Protein AF-A0A368YKN2-F1 (afdb_monomer)

Mean predicted aligned error: 4.67 Å

Nearest PDB structures (foldseek):
  5j5k-assembly1_A  TM=6.207E-01  e=1.339E+00  Aspergillus fumigatus Af293

Structure (mmCIF, N/CA/C/O backbone):
data_AF-A0A368YKN2-F1
#
_entry.id   AF-A0A368YKN2-F1
#
loop_
_atom_site.group_PDB
_atom_site.id
_atom_site.type_symbol
_atom_site.label_atom_id
_atom_site.label_alt_id
_atom_site.label_comp_id
_atom_site.label_asym_id
_atom_site.label_entity_id
_atom_site.label_seq_id
_atom_site.pdbx_PDB_ins_code
_atom_site.Cartn_x
_atom_site.Cartn_y
_atom_site.Cartn_z
_atom_site.occupancy
_atom_site.B_iso_or_equiv
_atom_site.auth_seq_id
_atom_site.auth_comp_id
_atom_site.auth_asym_id
_atom_site.auth_atom_id
_atom_site.pdbx_PDB_model_num
ATOM 1 N N . MET A 1 1 ? -12.746 -4.105 35.819 1.00 46.31 1 MET A N 1
ATOM 2 C CA . MET A 1 1 ? -12.396 -3.133 34.759 1.00 46.31 1 MET A CA 1
ATOM 3 C C . MET A 1 1 ? -11.724 -3.880 33.619 1.00 46.31 1 MET A C 1
ATOM 5 O O . MET A 1 1 ? -10.849 -4.691 33.922 1.00 46.31 1 MET A O 1
ATOM 9 N N . PRO A 1 2 ? -12.106 -3.659 32.348 1.00 57.69 2 PR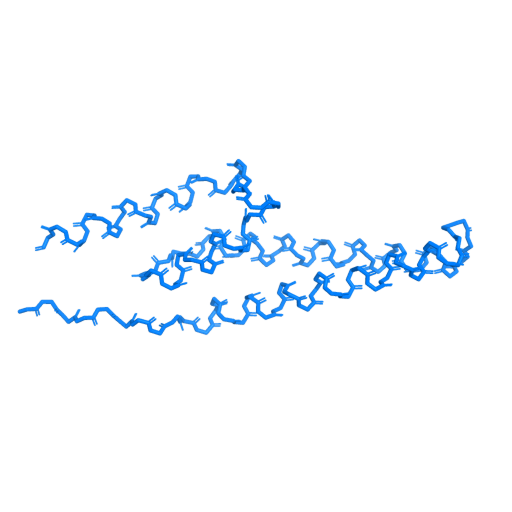O A N 1
ATOM 10 C CA . PRO A 1 2 ? -11.350 -4.212 31.235 1.00 57.69 2 PRO A CA 1
ATOM 11 C C . PRO A 1 2 ? -9.949 -3.594 31.248 1.00 57.69 2 PRO A C 1
ATOM 13 O O . PRO A 1 2 ? -9.789 -2.400 31.508 1.00 57.69 2 PRO A O 1
ATOM 16 N N . LYS A 1 3 ? -8.918 -4.410 31.008 1.00 54.25 3 LYS A N 1
ATOM 17 C CA . LYS A 1 3 ? -7.556 -3.897 30.824 1.00 54.25 3 LYS A CA 1
ATOM 18 C C . LYS A 1 3 ? -7.571 -2.890 29.664 1.00 54.25 3 LYS A C 1
ATOM 20 O O . LYS A 1 3 ? -8.134 -3.220 28.617 1.00 54.25 3 LYS A O 1
ATOM 25 N N . PRO A 1 4 ? -6.941 -1.708 29.802 1.00 60.09 4 PRO A N 1
ATOM 26 C CA . PRO A 1 4 ? -6.742 -0.815 28.671 1.00 60.09 4 PRO A CA 1
ATOM 27 C C . PRO A 1 4 ? -6.054 -1.599 27.560 1.00 60.09 4 PRO A C 1
ATOM 29 O O . PRO A 1 4 ? -5.019 -2.233 27.789 1.00 60.09 4 PRO A O 1
ATOM 32 N N . ARG A 1 5 ? -6.646 -1.599 26.365 1.00 64.88 5 ARG A N 1
ATOM 33 C CA . ARG A 1 5 ? -5.994 -2.213 25.212 1.00 64.88 5 ARG A CA 1
ATOM 34 C C . ARG A 1 5 ? -4.643 -1.532 24.990 1.00 64.88 5 ARG A C 1
ATOM 36 O O . ARG A 1 5 ? -4.577 -0.304 25.097 1.00 64.88 5 ARG A O 1
ATOM 43 N N . PRO A 1 6 ? -3.581 -2.295 24.677 1.00 65.50 6 PRO A N 1
ATOM 44 C CA . PRO A 1 6 ? -2.295 -1.712 24.330 1.00 65.50 6 PRO A CA 1
ATOM 45 C C . PRO A 1 6 ? -2.496 -0.663 23.236 1.00 65.50 6 PRO A C 1
ATOM 47 O O . PRO A 1 6 ? -3.061 -0.967 22.185 1.00 65.50 6 PRO A O 1
ATOM 50 N N . GLN A 1 7 ? -2.083 0.576 23.504 1.00 73.81 7 GLN A N 1
ATOM 51 C CA . GLN A 1 7 ? -2.153 1.661 22.521 1.00 73.81 7 GLN A CA 1
ATOM 52 C C . GLN A 1 7 ? -0.997 1.600 21.520 1.00 73.81 7 GLN A C 1
ATOM 54 O O . GLN A 1 7 ? -1.076 2.188 20.445 1.00 73.81 7 GLN A O 1
ATOM 59 N N . THR A 1 8 ? 0.062 0.862 21.852 1.00 86.56 8 THR A N 1
ATOM 60 C CA . THR A 1 8 ? 1.183 0.607 20.954 1.00 86.56 8 THR A CA 1
ATOM 61 C C . THR A 1 8 ? 0.730 -0.301 19.809 1.00 86.56 8 THR A C 1
ATOM 63 O O . THR A 1 8 ? 0.232 -1.400 20.074 1.00 86.56 8 THR A O 1
ATOM 66 N N . PRO A 1 9 ? 0.901 0.115 18.542 1.00 90.44 9 PRO A N 1
ATOM 67 C CA . PRO A 1 9 ? 0.630 -0.756 17.409 1.00 90.44 9 PRO A CA 1
ATOM 68 C C . PRO A 1 9 ? 1.515 -1.997 17.441 1.00 90.44 9 PRO A C 1
ATOM 70 O O . PRO A 1 9 ? 2.700 -1.927 17.785 1.00 90.44 9 PRO A O 1
ATOM 73 N N . ARG A 1 10 ? 0.969 -3.138 17.019 1.00 93.81 10 ARG A N 1
ATOM 74 C CA . ARG A 1 10 ? 1.787 -4.330 16.794 1.00 93.81 10 ARG A CA 1
ATOM 75 C C . A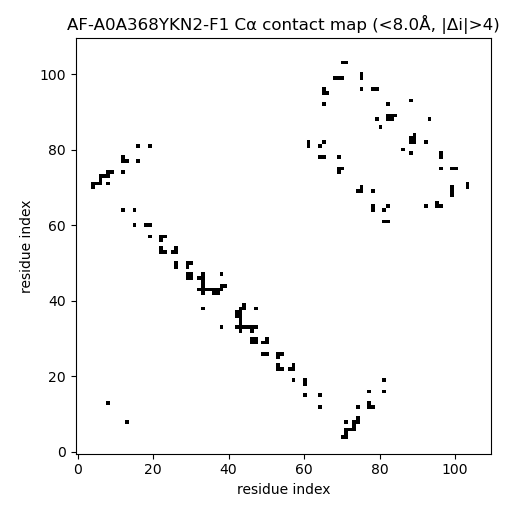RG A 1 10 ? 2.861 -4.064 15.744 1.00 93.81 10 ARG A C 1
ATOM 77 O O . ARG A 1 10 ? 2.656 -3.328 14.779 1.00 93.81 10 ARG A O 1
ATOM 84 N N . LYS A 1 11 ? 3.978 -4.783 15.889 1.00 95.00 11 LYS A N 1
ATOM 85 C CA . LYS A 1 11 ? 5.123 -4.732 14.970 1.00 95.00 11 LYS A CA 1
ATOM 86 C C . LYS A 1 11 ? 4.721 -4.923 13.504 1.00 95.00 11 LYS A C 1
ATOM 88 O O . LYS A 1 11 ? 5.292 -4.278 12.641 1.00 95.00 11 LYS A O 1
ATOM 93 N N . ILE A 1 12 ? 3.715 -5.753 13.220 1.00 95.38 12 ILE A N 1
ATOM 94 C CA . ILE A 1 12 ? 3.228 -5.962 11.850 1.00 95.38 12 ILE A CA 1
ATOM 95 C C . ILE A 1 12 ? 2.756 -4.658 11.185 1.00 95.38 12 ILE A C 1
ATOM 97 O O . ILE A 1 12 ? 3.124 -4.405 10.044 1.00 95.38 12 ILE A O 1
ATOM 101 N N . PHE A 1 13 ? 2.031 -3.798 11.908 1.00 96.69 13 PHE A N 1
ATOM 102 C CA . PHE A 1 13 ? 1.550 -2.518 11.385 1.00 96.69 13 PHE A CA 1
ATOM 103 C C . PHE A 1 13 ? 2.692 -1.522 11.193 1.00 96.69 13 PHE A C 1
ATOM 105 O O . PHE A 1 13 ? 2.778 -0.877 10.151 1.00 96.69 13 PHE A O 1
ATOM 112 N N . THR A 1 14 ? 3.598 -1.409 12.166 1.00 96.44 14 THR A N 1
ATOM 113 C CA . THR A 1 14 ? 4.720 -0.462 12.068 1.00 96.44 14 THR A CA 1
ATOM 114 C C . THR A 1 14 ? 5.731 -0.877 11.002 1.00 96.44 14 THR A C 1
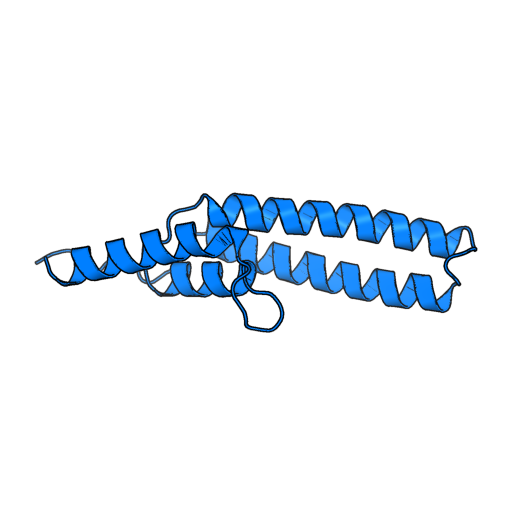ATOM 116 O O . THR A 1 14 ? 6.223 -0.027 10.262 1.00 96.44 14 THR A O 1
ATOM 119 N N . THR A 1 15 ? 6.012 -2.177 10.870 1.00 97.19 15 THR A N 1
ATOM 120 C CA . THR A 1 15 ? 6.857 -2.714 9.797 1.00 97.19 15 THR A CA 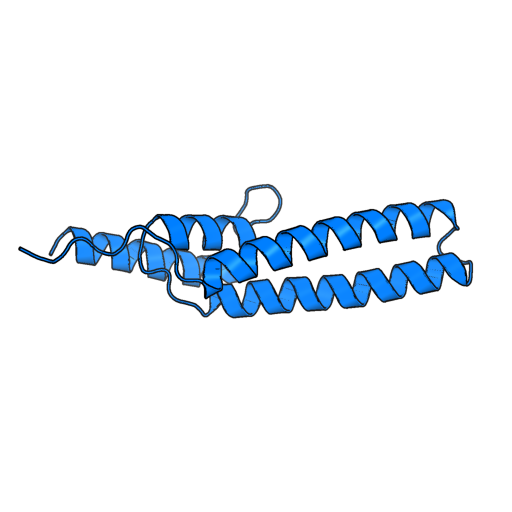1
ATOM 121 C C . 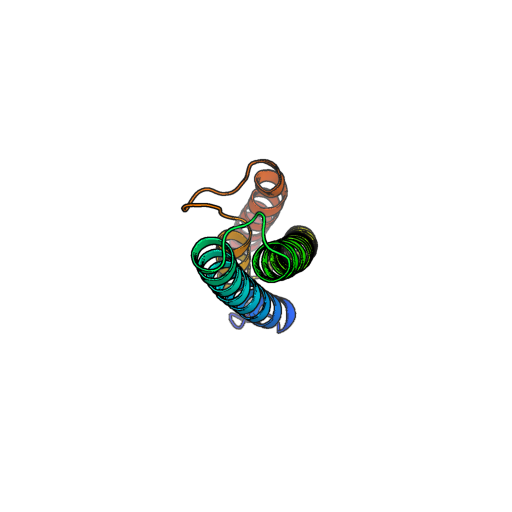THR A 1 15 ? 6.214 -2.500 8.433 1.00 97.19 15 THR A C 1
ATOM 123 O O . THR A 1 15 ? 6.891 -1.992 7.545 1.00 97.19 15 THR A O 1
ATOM 126 N N . ALA A 1 16 ? 4.920 -2.797 8.280 1.00 97.31 16 ALA A N 1
ATOM 127 C CA . ALA A 1 16 ? 4.217 -2.572 7.022 1.00 97.31 16 ALA A CA 1
ATOM 128 C C . ALA A 1 16 ? 4.220 -1.096 6.611 1.00 97.31 16 ALA A C 1
ATOM 130 O O . ALA A 1 16 ? 4.511 -0.799 5.459 1.00 97.31 16 ALA A O 1
ATOM 131 N N . LEU A 1 17 ? 3.982 -0.170 7.547 1.00 97.12 17 LEU A N 1
ATOM 132 C CA . LEU A 1 17 ? 4.060 1.266 7.268 1.00 97.12 17 LEU A CA 1
ATOM 133 C C . LEU A 1 17 ? 5.446 1.678 6.773 1.00 97.12 17 LEU A C 1
ATOM 135 O O . LEU A 1 17 ? 5.559 2.347 5.749 1.00 97.12 17 LEU A O 1
ATOM 139 N N . ALA A 1 18 ? 6.497 1.243 7.465 1.00 97.62 18 ALA A N 1
ATOM 140 C CA . ALA A 1 18 ? 7.859 1.574 7.076 1.00 97.62 18 ALA A CA 1
ATOM 141 C C . ALA A 1 18 ? 8.242 0.960 5.715 1.00 97.62 18 ALA A C 1
ATOM 143 O O . ALA A 1 18 ? 8.903 1.612 4.909 1.00 97.62 18 ALA A O 1
ATOM 144 N N . ASP A 1 19 ? 7.835 -0.283 5.445 1.00 97.75 19 ASP A N 1
ATOM 145 C CA . ASP A 1 19 ? 8.080 -0.950 4.162 1.00 97.75 19 ASP A CA 1
ATOM 146 C C . ASP A 1 19 ? 7.317 -0.290 3.014 1.00 97.75 19 ASP A C 1
ATOM 148 O O . ASP A 1 19 ? 7.897 -0.068 1.953 1.00 97.75 19 ASP A O 1
ATOM 152 N N . TRP A 1 20 ? 6.055 0.074 3.237 1.00 97.50 20 TRP A N 1
ATOM 153 C CA . TRP A 1 20 ? 5.216 0.760 2.258 1.00 97.50 20 TRP A CA 1
ATOM 154 C C . TRP A 1 20 ? 5.788 2.142 1.911 1.00 97.50 20 TRP A C 1
ATOM 156 O O . TRP A 1 20 ? 5.975 2.456 0.737 1.00 97.50 20 TRP A O 1
ATOM 166 N N . GLN A 1 21 ? 6.193 2.933 2.914 1.00 96.31 21 GLN A N 1
ATOM 167 C CA . GLN A 1 21 ? 6.845 4.235 2.704 1.00 96.31 21 GLN A CA 1
ATOM 168 C C . GLN A 1 21 ? 8.163 4.113 1.927 1.00 96.31 21 GLN A C 1
ATOM 170 O O . GLN A 1 21 ? 8.436 4.907 1.020 1.00 96.31 21 GLN A O 1
ATOM 175 N N . ARG A 1 22 ? 8.986 3.106 2.253 1.00 98.06 22 ARG A N 1
ATOM 176 C CA . ARG A 1 22 ? 10.224 2.826 1.513 1.00 98.06 22 ARG A CA 1
ATOM 177 C C . ARG A 1 22 ? 9.940 2.436 0.066 1.00 98.06 22 ARG A C 1
ATOM 179 O O . ARG A 1 22 ? 10.616 2.942 -0.826 1.00 98.06 22 ARG A O 1
ATOM 186 N N . ALA A 1 23 ? 8.953 1.571 -0.168 1.00 97.62 23 ALA A N 1
ATOM 187 C CA . ALA A 1 23 ? 8.600 1.114 -1.506 1.00 97.62 23 ALA A CA 1
ATOM 188 C C . ALA A 1 23 ? 8.111 2.272 -2.388 1.00 97.62 23 ALA A C 1
ATOM 190 O O . ALA A 1 23 ? 8.614 2.436 -3.497 1.00 97.62 23 ALA A O 1
ATOM 191 N N . TRP A 1 24 ? 7.237 3.141 -1.872 1.00 96.06 24 TRP A N 1
ATOM 192 C CA . TRP A 1 24 ? 6.795 4.338 -2.597 1.00 96.06 24 TRP A CA 1
ATOM 193 C C . TRP A 1 24 ? 7.927 5.327 -2.877 1.00 96.06 24 TRP A C 1
ATOM 195 O O . TRP A 1 24 ? 8.016 5.872 -3.977 1.00 96.06 24 TRP A O 1
ATOM 205 N N . THR A 1 25 ? 8.837 5.522 -1.919 1.00 97.25 25 THR A N 1
ATOM 206 C CA . THR A 1 25 ? 10.017 6.380 -2.116 1.00 97.25 25 THR A CA 1
ATOM 207 C C . THR A 1 25 ? 10.912 5.841 -3.234 1.00 97.25 25 THR A C 1
ATOM 209 O O . THR A 1 25 ? 11.344 6.597 -4.106 1.00 97.25 25 THR A O 1
ATOM 212 N N . ALA A 1 26 ? 11.166 4.529 -3.242 1.00 97.81 26 ALA A N 1
ATOM 213 C CA . ALA A 1 26 ? 11.938 3.873 -4.293 1.00 97.81 26 ALA A CA 1
ATOM 214 C C . ALA A 1 26 ? 11.222 3.938 -5.650 1.00 97.81 26 ALA A C 1
ATOM 216 O O . ALA A 1 26 ? 11.860 4.198 -6.669 1.00 97.81 26 ALA A O 1
ATOM 217 N N . HIS A 1 27 ? 9.898 3.774 -5.664 1.00 96.62 27 HIS A N 1
ATOM 218 C CA . HIS A 1 27 ? 9.095 3.844 -6.881 1.00 96.62 27 HIS A CA 1
ATOM 219 C C . HIS A 1 27 ? 9.201 5.234 -7.519 1.00 96.62 27 HIS A C 1
ATOM 221 O O . HIS A 1 27 ? 9.550 5.353 -8.690 1.00 96.62 27 HIS A O 1
ATOM 227 N N . ALA A 1 28 ? 9.007 6.297 -6.731 1.00 95.81 28 ALA A N 1
ATOM 228 C CA . ALA A 1 28 ? 9.164 7.677 -7.193 1.00 95.81 28 ALA A CA 1
ATOM 229 C C . ALA A 1 28 ? 10.597 7.990 -7.662 1.00 95.81 28 ALA A C 1
ATOM 231 O O . ALA A 1 28 ? 10.799 8.788 -8.578 1.00 95.81 28 ALA A O 1
ATOM 232 N N . HIS A 1 29 ? 11.610 7.372 -7.048 1.00 97.50 29 HIS A N 1
ATOM 233 C CA . HIS A 1 29 ? 12.988 7.496 -7.515 1.00 97.50 29 HIS A CA 1
ATOM 234 C C . HIS A 1 29 ? 13.173 6.863 -8.900 1.00 97.50 29 HIS A C 1
ATOM 236 O O . HIS A 1 29 ? 13.728 7.506 -9.793 1.00 97.50 29 HIS A O 1
ATOM 242 N N . HIS A 1 30 ? 12.697 5.632 -9.096 1.00 97.19 30 HIS A N 1
ATOM 243 C CA . HIS A 1 30 ? 12.798 4.947 -10.381 1.00 97.19 30 HIS A CA 1
ATOM 244 C C . HIS A 1 30 ? 12.015 5.646 -11.488 1.00 97.19 30 HIS A C 1
ATOM 246 O O . HIS A 1 30 ? 12.552 5.776 -12.584 1.00 97.19 30 HIS A O 1
ATOM 252 N N . ASP A 1 31 ? 10.833 6.181 -11.191 1.00 94.81 31 ASP A N 1
ATOM 253 C CA . ASP A 1 31 ? 10.035 6.965 -12.137 1.00 94.81 31 ASP A CA 1
ATOM 254 C C . ASP A 1 31 ? 10.817 8.166 -12.687 1.00 94.81 31 ASP A C 1
ATOM 256 O O . ASP A 1 31 ? 11.028 8.295 -13.896 1.00 94.81 31 ASP A O 1
ATOM 260 N N . ARG A 1 32 ? 11.398 8.980 -11.794 1.00 95.56 32 ARG A N 1
ATOM 261 C CA . ARG A 1 32 ? 12.246 10.117 -12.194 1.00 95.56 32 ARG A CA 1
ATOM 262 C C . ARG A 1 32 ? 13.438 9.679 -13.040 1.00 95.56 32 ARG A C 1
ATOM 264 O O . ARG A 1 32 ? 13.810 10.373 -13.989 1.00 95.56 32 ARG A O 1
ATOM 271 N N . ARG A 1 33 ? 14.067 8.551 -12.698 1.00 95.94 33 ARG A N 1
ATOM 272 C CA . ARG A 1 33 ? 15.232 8.030 -13.429 1.00 95.94 33 ARG A CA 1
ATOM 273 C C . ARG A 1 33 ? 14.841 7.477 -14.799 1.00 95.94 33 ARG A C 1
ATOM 275 O O . ARG A 1 33 ? 15.566 7.724 -15.759 1.00 95.94 33 ARG A O 1
ATOM 282 N N . ALA A 1 34 ? 13.704 6.795 -14.907 1.00 93.19 34 ALA A N 1
ATOM 283 C CA . ALA A 1 34 ? 13.162 6.299 -16.167 1.00 93.19 34 ALA A CA 1
ATOM 284 C C . ALA A 1 34 ? 12.792 7.453 -17.107 1.00 93.19 34 ALA A C 1
ATOM 286 O O . ALA A 1 34 ? 13.217 7.457 -18.262 1.00 93.19 34 ALA A O 1
ATOM 287 N N . ALA A 1 35 ? 12.097 8.470 -16.588 1.00 92.88 35 ALA A N 1
ATOM 288 C CA . ALA A 1 35 ? 11.759 9.682 -17.328 1.00 92.88 35 ALA A CA 1
ATOM 289 C C . ALA A 1 35 ? 13.018 10.410 -17.827 1.00 92.88 35 ALA A C 1
ATOM 291 O O . ALA A 1 35 ? 13.097 10.780 -18.996 1.00 92.88 35 ALA A O 1
ATOM 292 N N . SER A 1 36 ? 14.039 10.537 -16.970 1.00 95.50 36 SER A N 1
ATOM 293 C CA . SER A 1 36 ? 15.313 11.184 -17.326 1.00 95.50 36 SER A CA 1
ATOM 294 C C . SER A 1 36 ? 16.105 10.412 -18.388 1.00 95.50 36 SER A C 1
ATOM 296 O O . SER A 1 36 ? 16.772 11.019 -19.218 1.00 95.50 36 SER A O 1
ATOM 298 N N . ALA A 1 37 ? 16.058 9.077 -18.363 1.00 94.06 37 ALA A N 1
ATOM 299 C CA . ALA A 1 37 ? 16.752 8.218 -19.324 1.00 94.06 37 ALA A CA 1
ATOM 300 C C . ALA A 1 37 ? 15.961 7.987 -20.626 1.00 94.06 37 ALA A C 1
ATOM 302 O O . ALA A 1 37 ? 16.510 7.448 -21.586 1.00 94.06 37 ALA A O 1
ATOM 303 N N . GLY A 1 38 ? 14.675 8.348 -20.649 1.00 93.19 38 GLY A N 1
ATOM 304 C CA . GLY A 1 38 ? 13.725 8.019 -21.706 1.00 93.19 38 GLY A CA 1
ATOM 305 C C . GLY A 1 38 ? 13.285 6.552 -21.657 1.00 93.19 38 GLY A C 1
ATOM 306 O O . GLY A 1 38 ? 14.097 5.640 -21.804 1.00 93.19 38 GLY A O 1
ATOM 307 N N . PHE A 1 39 ? 11.978 6.307 -21.527 1.00 83.88 39 PHE A N 1
ATOM 308 C CA . PHE A 1 39 ? 11.401 4.960 -21.372 1.00 83.88 39 PHE A CA 1
ATOM 309 C C . PHE A 1 39 ? 11.731 3.984 -22.514 1.00 83.88 39 PHE A C 1
ATOM 311 O O . PHE A 1 39 ? 11.740 2.773 -22.310 1.00 83.88 39 PHE A O 1
ATOM 318 N N . ALA A 1 40 ? 12.037 4.485 -23.715 1.00 90.44 40 ALA A N 1
ATOM 319 C CA . ALA A 1 40 ? 12.407 3.648 -24.853 1.00 90.44 40 ALA A CA 1
ATOM 320 C C . ALA A 1 40 ? 13.841 3.086 -24.768 1.00 90.44 40 ALA A C 1
ATOM 322 O O . ALA A 1 40 ? 14.139 2.119 -25.474 1.00 90.44 40 ALA A O 1
ATOM 323 N N . THR A 1 41 ? 14.716 3.643 -23.922 1.00 96.06 41 THR A N 1
ATOM 324 C CA . THR A 1 41 ? 16.111 3.194 -23.771 1.00 96.06 41 THR A CA 1
ATOM 325 C C . THR A 1 41 ? 16.216 1.960 -22.876 1.00 96.06 41 THR A C 1
ATOM 327 O O . THR A 1 41 ? 15.332 1.692 -22.065 1.00 96.06 41 THR A O 1
ATOM 330 N N . ALA A 1 42 ? 17.311 1.200 -22.985 1.00 95.62 42 ALA A N 1
ATOM 331 C CA . ALA A 1 42 ? 17.545 0.039 -22.119 1.00 95.62 42 ALA A CA 1
ATOM 332 C C . ALA A 1 42 ? 17.516 0.417 -20.624 1.00 95.62 42 ALA A C 1
ATOM 334 O O . ALA A 1 42 ? 16.885 -0.268 -19.822 1.00 95.62 42 ALA A O 1
ATOM 335 N N . THR A 1 43 ? 18.124 1.551 -20.266 1.00 95.12 43 THR A N 1
ATOM 336 C CA . THR A 1 43 ? 18.121 2.089 -18.899 1.00 95.12 43 THR A CA 1
ATOM 337 C C . THR A 1 43 ? 16.720 2.494 -18.443 1.00 95.12 43 THR A C 1
ATOM 339 O O . THR A 1 43 ? 16.316 2.156 -17.331 1.00 95.12 43 THR A O 1
ATOM 342 N N . GLY A 1 44 ? 15.955 3.184 -19.297 1.00 94.88 44 GLY A N 1
ATOM 343 C CA . GLY A 1 44 ? 14.572 3.556 -18.996 1.00 94.88 44 GLY A CA 1
ATOM 344 C C . GLY A 1 44 ? 13.681 2.335 -18.766 1.00 94.88 44 GLY A C 1
ATOM 345 O O . GLY A 1 44 ? 12.951 2.287 -17.778 1.00 94.88 44 GLY A O 1
ATOM 346 N N . ARG A 1 45 ? 13.809 1.306 -19.614 1.00 95.50 45 ARG A N 1
ATOM 347 C CA . ARG A 1 45 ? 13.092 0.029 -19.458 1.00 95.50 45 ARG A CA 1
ATOM 348 C C . ARG A 1 45 ? 13.463 -0.689 -18.165 1.00 95.50 45 ARG A C 1
ATOM 350 O O . ARG A 1 45 ? 12.572 -1.168 -17.480 1.00 95.50 45 ARG A O 1
ATOM 357 N N . ALA A 1 46 ? 14.745 -0.723 -17.796 1.00 96.94 46 ALA A N 1
ATOM 358 C CA . ALA A 1 46 ? 15.178 -1.345 -16.544 1.00 96.94 46 ALA A CA 1
ATOM 359 C C . ALA A 1 46 ? 14.557 -0.661 -15.312 1.00 96.94 46 ALA A C 1
ATOM 361 O O . ALA A 1 46 ? 14.108 -1.333 -14.386 1.00 96.94 46 ALA A O 1
ATOM 362 N N . HIS A 1 47 ? 14.483 0.674 -15.307 1.00 97.44 47 HIS A N 1
ATOM 363 C CA . HIS A 1 47 ? 13.800 1.408 -14.242 1.00 97.44 47 HIS A CA 1
ATOM 364 C C . HIS A 1 47 ? 12.285 1.188 -14.245 1.00 97.44 47 HIS A C 1
ATOM 366 O O . HIS A 1 47 ? 11.706 1.043 -13.172 1.00 97.44 47 HIS A O 1
ATOM 372 N N . PHE A 1 48 ? 11.659 1.089 -15.418 1.00 93.50 48 PHE A N 1
ATOM 373 C CA . PHE A 1 48 ? 10.245 0.736 -15.530 1.00 93.50 48 PHE A CA 1
ATOM 374 C C . PHE A 1 48 ? 9.950 -0.665 -14.966 1.00 93.50 48 PHE A C 1
ATOM 376 O O . PHE A 1 48 ? 9.010 -0.829 -14.194 1.00 93.50 48 PHE A O 1
ATOM 383 N N . THR A 1 49 ? 10.788 -1.664 -15.265 1.00 95.69 49 THR A N 1
ATOM 384 C CA . THR A 1 49 ? 10.672 -3.006 -14.667 1.00 95.69 49 THR A CA 1
ATOM 385 C C . THR A 1 49 ? 10.791 -2.951 -13.143 1.00 95.69 49 THR A C 1
ATOM 387 O O . THR A 1 49 ? 9.954 -3.513 -12.445 1.00 95.69 49 THR A O 1
ATOM 390 N N . ALA A 1 50 ? 11.766 -2.205 -12.613 1.00 96.69 50 ALA A N 1
ATOM 391 C CA . ALA A 1 50 ? 11.920 -2.042 -11.167 1.00 96.69 50 ALA A CA 1
ATOM 392 C C . ALA A 1 50 ? 10.697 -1.369 -10.510 1.00 96.69 50 ALA A C 1
ATOM 394 O O . ALA A 1 50 ? 10.336 -1.709 -9.384 1.00 96.69 50 ALA A O 1
ATOM 395 N N . MET A 1 51 ? 10.035 -0.431 -11.199 1.00 97.06 51 MET A N 1
ATOM 396 C CA . MET A 1 51 ? 8.775 0.150 -10.723 1.00 97.06 51 MET A CA 1
ATOM 397 C C . MET A 1 51 ? 7.667 -0.897 -10.643 1.00 97.06 51 MET A C 1
ATOM 399 O O . MET A 1 51 ? 6.983 -0.941 -9.628 1.00 97.06 51 MET A O 1
ATOM 403 N N . ALA A 1 52 ? 7.524 -1.763 -11.650 1.00 95.75 52 ALA A N 1
ATOM 404 C CA . ALA A 1 52 ? 6.513 -2.822 -11.644 1.00 95.75 52 ALA A CA 1
ATOM 405 C C . ALA A 1 52 ? 6.698 -3.802 -10.468 1.00 95.75 52 ALA A C 1
ATOM 407 O O . ALA A 1 52 ? 5.726 -4.162 -9.793 1.00 95.75 52 ALA A O 1
ATOM 408 N N . ASP A 1 53 ? 7.945 -4.165 -10.158 1.00 96.94 53 ASP A N 1
ATOM 409 C CA . ASP A 1 53 ? 8.270 -4.985 -8.984 1.00 96.94 53 ASP A CA 1
ATOM 410 C C . ASP A 1 53 ? 7.883 -4.270 -7.677 1.00 96.94 53 ASP A C 1
ATOM 412 O O . ASP A 1 53 ? 7.316 -4.870 -6.758 1.00 96.94 53 ASP A O 1
ATOM 416 N N . LEU A 1 54 ? 8.140 -2.960 -7.590 1.00 97.88 54 LEU A N 1
ATOM 417 C CA . LEU A 1 54 ? 7.761 -2.146 -6.433 1.00 97.88 54 LEU A CA 1
ATOM 418 C C . LEU A 1 54 ? 6.244 -1.990 -6.299 1.00 97.88 54 LEU A C 1
ATOM 420 O O . LEU A 1 54 ? 5.743 -2.081 -5.179 1.00 97.88 54 LEU A O 1
ATOM 424 N N . SER A 1 55 ? 5.510 -1.804 -7.399 1.00 96.38 55 SER A N 1
ATOM 425 C CA . SER A 1 55 ? 4.042 -1.762 -7.397 1.00 96.38 55 SER A CA 1
ATOM 426 C C . SER A 1 55 ? 3.456 -3.074 -6.880 1.00 96.38 55 SER A C 1
ATOM 428 O O . SER A 1 55 ? 2.562 -3.052 -6.037 1.00 96.38 55 SER A O 1
ATOM 430 N N . THR A 1 56 ? 4.011 -4.211 -7.311 1.00 96.81 56 THR A N 1
ATOM 431 C CA . THR A 1 56 ? 3.615 -5.538 -6.814 1.00 96.81 56 THR A CA 1
ATOM 432 C C . THR A 1 56 ? 3.853 -5.645 -5.307 1.00 96.81 56 THR A C 1
ATOM 434 O O . THR A 1 56 ? 2.954 -6.004 -4.551 1.00 96.81 56 THR A O 1
ATOM 437 N N . ARG A 1 57 ? 5.033 -5.224 -4.833 1.00 97.06 57 ARG A N 1
ATOM 438 C CA . ARG A 1 57 ? 5.357 -5.223 -3.400 1.00 97.06 57 ARG A CA 1
ATOM 439 C C . ARG A 1 57 ? 4.437 -4.314 -2.577 1.00 97.06 57 ARG A C 1
ATOM 441 O O . ARG A 1 57 ? 4.103 -4.659 -1.445 1.00 97.06 57 ARG A O 1
ATOM 448 N N . ILE A 1 58 ? 4.066 -3.148 -3.104 1.00 96.69 58 ILE A N 1
ATOM 449 C CA . ILE A 1 58 ? 3.122 -2.230 -2.451 1.00 96.69 58 ILE A CA 1
ATOM 450 C C . ILE A 1 58 ? 1.763 -2.917 -2.298 1.00 96.69 58 ILE A C 1
ATOM 452 O O . ILE A 1 58 ? 1.255 -2.982 -1.178 1.00 96.69 58 ILE A O 1
ATOM 456 N N . ALA A 1 59 ? 1.240 -3.504 -3.378 1.00 96.00 59 ALA A N 1
ATOM 457 C CA . ALA A 1 59 ? -0.029 -4.226 -3.364 1.00 96.00 59 ALA A CA 1
ATOM 458 C C . ALA A 1 59 ? -0.022 -5.401 -2.369 1.00 96.00 59 ALA A C 1
ATOM 460 O O . ALA A 1 59 ? -0.988 -5.591 -1.630 1.00 96.00 59 ALA A O 1
ATOM 461 N N . ASP A 1 60 ? 1.086 -6.142 -2.271 1.00 97.44 60 ASP A N 1
ATOM 462 C CA . ASP A 1 60 ? 1.239 -7.230 -1.299 1.00 97.44 60 ASP A CA 1
ATOM 463 C C . ASP A 1 60 ? 1.186 -6.734 0.154 1.00 97.44 60 ASP A C 1
ATOM 465 O O . ASP A 1 60 ? 0.554 -7.355 1.017 1.00 97.44 60 ASP A O 1
ATOM 469 N N . ILE A 1 61 ? 1.853 -5.614 0.457 1.00 97.44 61 ILE A N 1
ATOM 470 C CA . ILE A 1 61 ? 1.826 -5.014 1.799 1.00 97.44 61 ILE A CA 1
ATOM 471 C C . ILE A 1 61 ? 0.405 -4.565 2.145 1.00 97.44 61 ILE A C 1
ATOM 473 O O . ILE A 1 61 ? -0.083 -4.843 3.244 1.00 97.44 61 ILE A O 1
ATOM 477 N N . GLU A 1 62 ? -0.262 -3.899 1.207 1.00 97.00 62 GLU A N 1
ATOM 478 C CA . GLU A 1 62 ? -1.629 -3.410 1.361 1.00 97.00 62 GLU A CA 1
ATOM 479 C C . GLU A 1 62 ? -2.609 -4.570 1.565 1.00 97.00 62 GLU A C 1
ATOM 481 O O . GLU A 1 62 ? -3.360 -4.567 2.539 1.00 97.00 62 GLU A O 1
ATOM 486 N N . GLY A 1 63 ? -2.536 -5.624 0.749 1.00 96.00 63 GLY A N 1
ATOM 487 C CA . GLY A 1 63 ? -3.377 -6.816 0.889 1.00 96.00 63 GLY A CA 1
ATOM 488 C C . GLY A 1 63 ? -3.206 -7.513 2.242 1.00 96.00 63 GLY A C 1
ATOM 489 O O . GLY A 1 63 ? -4.188 -7.836 2.915 1.00 96.00 63 GLY A O 1
ATOM 490 N N . ARG A 1 64 ? -1.961 -7.674 2.710 1.00 95.88 64 ARG A N 1
ATOM 491 C CA . ARG A 1 64 ? -1.679 -8.245 4.040 1.00 95.88 64 ARG A CA 1
ATOM 492 C C . ARG A 1 64 ? -2.251 -7.394 5.171 1.00 95.88 64 ARG A C 1
ATOM 494 O O . ARG A 1 64 ? -2.758 -7.933 6.158 1.00 95.88 64 ARG A O 1
ATOM 501 N N . ILE A 1 65 ? -2.172 -6.071 5.051 1.00 96.75 65 ILE A N 1
ATOM 502 C CA . ILE A 1 65 ? -2.700 -5.147 6.060 1.00 96.75 65 ILE A CA 1
ATOM 503 C C . ILE A 1 65 ? -4.224 -5.084 6.026 1.00 96.75 65 ILE A C 1
ATOM 505 O O . ILE A 1 65 ? -4.847 -5.064 7.087 1.00 96.75 65 ILE A O 1
ATOM 509 N N . ALA A 1 66 ? -4.840 -5.154 4.849 1.00 96.19 66 ALA A N 1
ATOM 510 C CA . ALA A 1 66 ? -6.283 -5.276 4.706 1.00 96.19 66 ALA A CA 1
ATOM 511 C C . ALA A 1 66 ? -6.827 -6.514 5.437 1.00 96.19 66 ALA A C 1
ATOM 513 O O . ALA A 1 66 ? -7.841 -6.424 6.122 1.00 96.19 66 ALA A O 1
ATOM 514 N N . GLN A 1 67 ? -6.126 -7.646 5.377 1.00 95.69 67 GLN A N 1
ATOM 515 C CA . GLN A 1 67 ? -6.522 -8.878 6.075 1.00 95.69 67 GLN A CA 1
ATOM 516 C C . GLN A 1 67 ? -6.197 -8.870 7.577 1.00 95.69 67 GLN A C 1
ATOM 518 O O . GLN A 1 67 ? -6.691 -9.705 8.331 1.00 95.69 67 GLN A O 1
ATOM 523 N N . THR A 1 68 ? -5.363 -7.936 8.038 1.00 95.81 68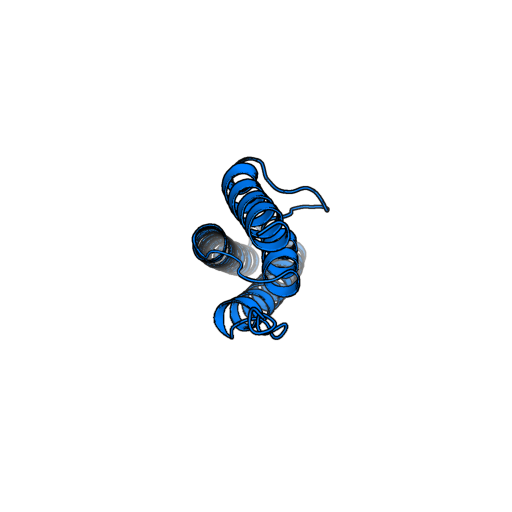 THR A N 1
ATOM 524 C CA . THR A 1 68 ? -4.985 -7.845 9.449 1.00 95.81 68 THR A CA 1
ATOM 525 C C . THR A 1 68 ? -5.988 -6.973 10.203 1.00 95.81 68 THR A C 1
ATOM 527 O O . THR A 1 68 ? -6.107 -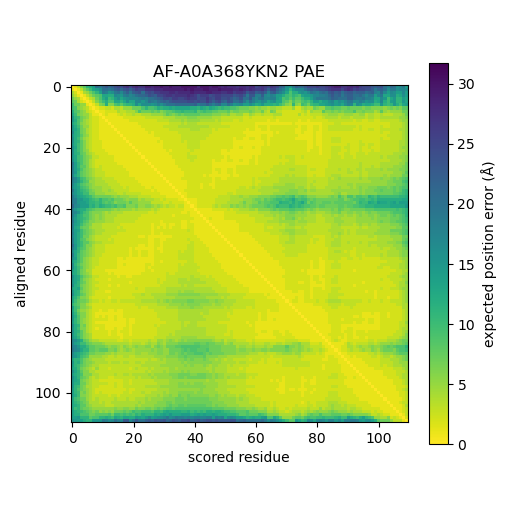5.776 9.949 1.00 95.81 68 THR A O 1
ATOM 530 N N . THR A 1 69 ? -6.691 -7.562 11.169 1.00 95.19 69 THR A N 1
ATOM 531 C CA . THR A 1 69 ? -7.599 -6.864 12.096 1.00 95.19 69 THR A CA 1
ATOM 532 C C . THR A 1 69 ? -6.854 -5.799 12.901 1.00 95.19 69 THR A C 1
ATOM 534 O O . THR A 1 69 ? -5.830 -6.114 13.508 1.00 95.19 69 THR A O 1
ATOM 537 N N . ALA A 1 70 ? -7.357 -4.566 12.957 1.00 95.06 70 ALA A N 1
ATOM 538 C CA . ALA A 1 70 ? -6.808 -3.480 13.770 1.00 95.06 70 ALA A CA 1
ATOM 539 C C . ALA A 1 70 ? -7.436 -3.450 15.175 1.00 95.06 70 ALA A C 1
ATOM 541 O O . ALA A 1 70 ? -8.620 -3.184 15.347 1.00 95.06 70 ALA A O 1
ATOM 542 N N . ASN A 1 71 ? -6.655 -3.689 16.227 1.00 91.62 71 ASN A N 1
ATOM 543 C CA . ASN A 1 71 ? -7.184 -3.865 17.586 1.00 91.62 71 ASN A CA 1
ATOM 544 C C . ASN A 1 71 ? -7.305 -2.570 18.395 1.00 91.62 71 ASN A C 1
ATOM 546 O O . ASN A 1 71 ? -7.947 -2.557 19.448 1.00 91.62 71 ASN A O 1
ATOM 550 N N . ASN A 1 72 ? -6.670 -1.496 17.938 1.00 91.88 72 ASN A N 1
ATOM 551 C CA . ASN A 1 72 ? -6.673 -0.199 18.597 1.00 91.88 72 ASN A CA 1
ATOM 552 C C . ASN A 1 72 ? -6.685 0.931 17.555 1.00 91.88 72 ASN A C 1
ATOM 554 O O . ASN A 1 72 ? -6.509 0.707 16.357 1.00 91.88 72 ASN A O 1
ATOM 558 N N . ARG A 1 73 ? -6.888 2.169 18.023 1.00 93.12 73 ARG A N 1
ATOM 559 C CA . ARG A 1 73 ? -7.024 3.343 17.147 1.00 93.12 73 ARG A CA 1
ATOM 560 C C . ARG A 1 73 ? -5.761 3.613 16.330 1.00 93.12 73 ARG A C 1
ATOM 562 O O . ARG A 1 73 ? -5.869 4.075 15.200 1.00 93.12 73 ARG A O 1
ATOM 569 N N . ALA A 1 74 ? -4.587 3.334 16.888 1.00 94.56 74 ALA A N 1
ATOM 570 C CA . ALA A 1 74 ? -3.322 3.568 16.207 1.00 94.56 74 ALA A CA 1
ATOM 571 C C . ALA A 1 74 ? -3.111 2.567 15.056 1.00 94.56 74 ALA A C 1
ATOM 573 O O . ALA A 1 74 ? -2.737 2.973 13.962 1.00 94.56 74 ALA A O 1
ATOM 574 N N . GLU A 1 75 ? -3.435 1.286 15.259 1.00 96.44 75 GLU A N 1
ATOM 575 C CA . GLU A 1 75 ? -3.453 0.275 14.193 1.00 96.44 75 GLU A CA 1
ATOM 576 C C . GLU A 1 75 ? -4.465 0.633 13.098 1.00 96.44 75 GLU A C 1
ATOM 578 O O . GLU A 1 75 ? -4.125 0.572 11.919 1.00 96.44 75 GLU A O 1
ATOM 583 N N . LEU A 1 76 ? -5.673 1.075 13.474 1.00 95.81 76 LEU A N 1
ATOM 584 C CA . LEU A 1 76 ? -6.701 1.474 12.508 1.00 95.81 76 LEU A CA 1
ATOM 585 C C . LEU A 1 76 ? -6.255 2.686 11.682 1.00 95.81 76 LEU A C 1
ATOM 587 O O . LEU A 1 76 ? -6.466 2.719 10.474 1.00 95.81 76 LEU A O 1
ATOM 591 N N . HIS A 1 77 ? -5.594 3.660 12.310 1.00 95.62 77 HIS A N 1
ATOM 592 C CA . HIS A 1 77 ? -5.053 4.816 11.601 1.00 95.62 77 HIS A CA 1
ATOM 593 C C . HIS A 1 77 ? -3.974 4.405 10.596 1.00 95.62 77 HIS A C 1
ATOM 595 O O . HIS A 1 77 ? -4.049 4.809 9.443 1.00 95.62 77 HIS A O 1
ATOM 601 N N . ILE A 1 78 ? -3.027 3.547 10.998 1.00 96.44 78 ILE A N 1
ATOM 602 C CA . ILE A 1 78 ? -2.012 3.006 10.083 1.00 96.44 78 ILE A CA 1
ATOM 603 C C . ILE A 1 78 ? -2.687 2.266 8.923 1.00 96.44 78 ILE A C 1
ATOM 605 O O . ILE A 1 78 ? -2.355 2.513 7.768 1.00 96.44 78 ILE A O 1
ATOM 609 N N . LYS A 1 79 ? -3.663 1.398 9.212 1.00 97.25 79 LYS A N 1
ATOM 610 C CA . LYS A 1 79 ? -4.423 0.666 8.190 1.00 97.25 79 LYS A CA 1
ATOM 611 C C . LYS A 1 79 ? -5.063 1.619 7.179 1.00 97.25 79 LYS A C 1
ATOM 613 O O . LYS A 1 79 ? -4.882 1.436 5.983 1.0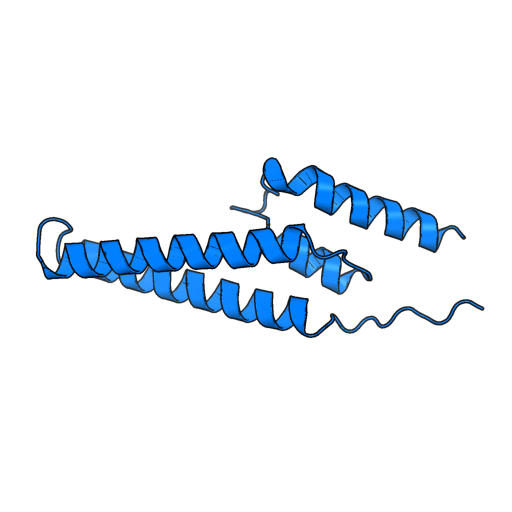0 97.25 79 LYS A O 1
ATOM 618 N N . ILE A 1 80 ? -5.741 2.666 7.650 1.00 96.50 80 ILE A N 1
ATOM 619 C CA . ILE A 1 80 ? -6.337 3.694 6.787 1.00 96.50 80 ILE A CA 1
ATOM 620 C C . ILE A 1 80 ? -5.262 4.393 5.953 1.00 96.50 80 ILE A C 1
ATOM 622 O O . ILE A 1 80 ? -5.451 4.539 4.752 1.00 96.50 80 ILE A O 1
ATOM 626 N N . THR A 1 81 ? -4.133 4.787 6.549 1.00 95.62 81 THR A N 1
ATOM 627 C CA . THR A 1 81 ? -3.034 5.443 5.824 1.00 95.62 81 THR A CA 1
ATOM 628 C C . THR A 1 81 ? -2.518 4.587 4.670 1.00 95.62 81 THR A C 1
ATOM 630 O O . THR A 1 81 ? -2.352 5.106 3.574 1.00 9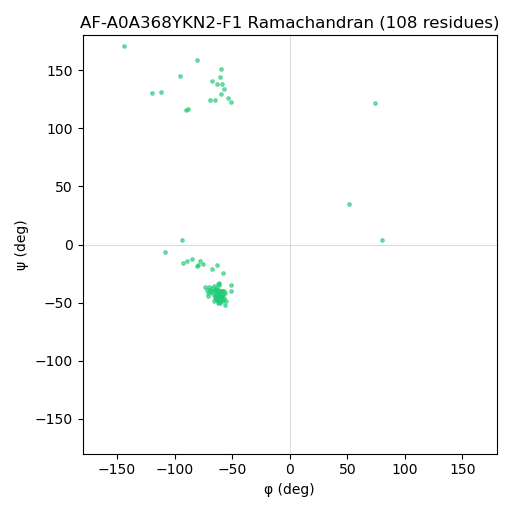5.62 81 THR A O 1
ATOM 633 N N . LEU A 1 82 ? -2.284 3.292 4.899 1.00 96.06 82 LEU A N 1
ATOM 634 C CA . LEU A 1 82 ? -1.747 2.391 3.871 1.00 96.06 82 LEU A CA 1
ATOM 635 C C . LEU A 1 82 ? -2.755 2.111 2.755 1.00 96.06 82 LEU A C 1
ATOM 637 O O . LEU A 1 82 ? -2.371 1.974 1.601 1.00 96.06 82 LEU A O 1
ATOM 641 N N . LEU A 1 83 ? -4.036 1.997 3.103 1.00 96.44 83 LEU A N 1
ATOM 642 C CA . LEU A 1 83 ? -5.099 1.593 2.177 1.00 96.44 83 LEU A CA 1
ATOM 643 C C . LEU A 1 83 ? -5.810 2.786 1.518 1.00 96.44 83 LEU A C 1
ATOM 645 O O . LEU A 1 83 ? -6.778 2.608 0.775 1.00 96.44 83 LEU A O 1
ATOM 649 N N . SER A 1 84 ? -5.336 4.002 1.791 1.00 94.12 84 SER A N 1
ATOM 650 C CA . SER A 1 84 ? -5.807 5.216 1.135 1.00 94.12 84 SER A CA 1
ATOM 651 C C . SER A 1 84 ? -4.908 5.588 -0.036 1.00 94.12 84 SER A C 1
ATOM 653 O O . SER A 1 84 ? -3.691 5.431 0.016 1.00 94.12 84 SER A O 1
ATOM 655 N N . LEU A 1 85 ? -5.515 6.136 -1.083 1.00 87.56 85 LEU A N 1
ATOM 656 C CA . LEU A 1 85 ? -4.835 6.837 -2.163 1.00 87.56 85 LEU A CA 1
ATOM 657 C C . LEU A 1 85 ? -5.369 8.270 -2.193 1.00 87.56 85 LEU A C 1
ATOM 659 O O . LEU A 1 85 ? -6.578 8.469 -2.107 1.00 87.56 85 LEU A O 1
ATOM 663 N N . ASP A 1 86 ? -4.480 9.263 -2.225 1.00 87.00 86 ASP A N 1
ATOM 664 C CA . ASP A 1 86 ? -4.845 10.691 -2.237 1.00 87.00 86 ASP A CA 1
ATOM 665 C C . ASP A 1 86 ? -5.822 11.110 -1.119 1.00 87.00 86 ASP A C 1
ATOM 667 O O . ASP A 1 86 ? -6.688 11.967 -1.282 1.00 87.00 86 ASP A O 1
ATOM 671 N N . GLY A 1 87 ? -5.687 10.486 0.055 1.00 84.50 87 GLY A N 1
ATOM 672 C CA . GLY A 1 87 ? -6.536 10.758 1.218 1.00 84.50 87 GLY A CA 1
ATOM 673 C C . GLY A 1 87 ? -7.909 10.080 1.184 1.00 84.50 87 GLY A C 1
ATOM 674 O O . GLY A 1 87 ? -8.696 10.277 2.109 1.00 84.50 87 GLY A O 1
ATOM 675 N N . GLN A 1 88 ? -8.193 9.256 0.173 1.00 92.75 88 GLN A N 1
ATOM 676 C CA . GLN A 1 88 ? -9.419 8.469 0.077 1.00 92.75 88 GLN A CA 1
ATOM 677 C C . GLN A 1 88 ? -9.134 6.976 0.224 1.00 92.75 88 GLN A C 1
ATOM 679 O O . GLN A 1 88 ? -8.266 6.424 -0.449 1.00 92.75 88 GLN A O 1
ATOM 684 N N . ILE A 1 89 ? -9.901 6.304 1.085 1.00 92.50 89 ILE A N 1
ATOM 685 C CA . ILE A 1 89 ? -9.848 4.845 1.215 1.00 92.50 89 ILE A CA 1
ATOM 686 C C . ILE A 1 89 ? -10.326 4.227 -0.095 1.00 92.50 89 ILE A C 1
ATOM 688 O O . ILE A 1 89 ? -11.455 4.487 -0.529 1.00 92.50 89 ILE A O 1
ATOM 692 N N . ARG A 1 90 ? -9.489 3.376 -0.693 1.00 93.31 90 ARG A N 1
ATOM 693 C CA . ARG A 1 90 ? -9.844 2.722 -1.952 1.00 93.31 90 ARG A CA 1
ATOM 694 C C . ARG A 1 90 ? -11.004 1.734 -1.748 1.00 93.31 90 ARG A C 1
ATOM 696 O O . ARG A 1 90 ? -11.038 1.068 -0.706 1.00 93.31 90 ARG A O 1
ATOM 703 N N . PRO A 1 91 ? -11.968 1.648 -2.688 1.00 95.06 91 PRO A N 1
ATOM 704 C CA . PRO A 1 91 ? -13.208 0.883 -2.517 1.00 95.06 91 PRO A CA 1
ATOM 705 C C . PRO A 1 91 ? -13.008 -0.561 -2.051 1.00 95.06 91 PRO A C 1
ATOM 707 O O . PRO A 1 91 ? -13.729 -1.033 -1.173 1.00 95.06 91 PRO A O 1
ATOM 710 N N . GLU A 1 92 ? -11.990 -1.240 -2.572 1.00 95.06 92 GLU A N 1
ATOM 711 C CA . GLU A 1 92 ? -11.664 -2.630 -2.258 1.00 95.06 92 GLU A CA 1
ATOM 712 C C . GLU A 1 92 ? -11.276 -2.872 -0.785 1.00 95.06 92 GLU A C 1
ATOM 714 O O . GLU A 1 92 ? -11.341 -4.006 -0.313 1.00 95.06 92 GLU A O 1
ATOM 719 N N . PHE A 1 93 ? -10.927 -1.822 -0.031 1.00 96.06 93 PHE A N 1
ATOM 720 C CA . PHE A 1 93 ? -10.544 -1.913 1.385 1.00 96.06 93 PHE A CA 1
ATOM 721 C C . PHE A 1 93 ? -11.583 -1.357 2.360 1.00 96.06 93 PHE A C 1
ATOM 723 O O . PHE A 1 93 ? -11.419 -1.496 3.576 1.00 96.06 93 PHE A O 1
ATOM 730 N N . GLN A 1 94 ? -12.649 -0.730 1.856 1.00 94.94 94 GLN A N 1
ATOM 731 C CA . GLN A 1 94 ? -13.631 -0.036 2.693 1.00 94.94 94 GLN A CA 1
ATOM 732 C C . GLN A 1 94 ? -14.324 -0.971 3.686 1.00 94.94 94 GLN A C 1
ATOM 734 O O . GLN A 1 94 ? -14.465 -0.610 4.854 1.00 94.94 94 GLN A O 1
ATOM 739 N N . SER A 1 95 ? -14.706 -2.177 3.253 1.00 94.88 95 SER A N 1
ATOM 740 C CA . SER A 1 95 ? -15.372 -3.166 4.111 1.00 94.88 95 SER A CA 1
ATOM 741 C C . SER A 1 95 ? -14.501 -3.562 5.302 1.00 94.88 95 SER A C 1
ATOM 743 O O . SER A 1 95 ? -14.930 -3.444 6.444 1.00 94.88 95 SER A O 1
ATOM 745 N N . SER A 1 96 ? -13.245 -3.929 5.047 1.00 95.31 96 SER A N 1
ATOM 746 C CA . SER A 1 96 ? -12.291 -4.334 6.083 1.00 95.31 96 SER A CA 1
ATOM 747 C C . SER A 1 96 ? -12.032 -3.230 7.119 1.00 95.31 96 SER A C 1
ATOM 749 O O . SER A 1 96 ? -11.956 -3.493 8.321 1.00 95.31 96 SER A O 1
ATOM 751 N N . ILE A 1 97 ? -11.927 -1.971 6.680 1.00 95.44 97 ILE A N 1
ATOM 752 C CA . ILE A 1 97 ? -11.763 -0.831 7.594 1.00 95.44 97 ILE A CA 1
ATOM 753 C C . ILE A 1 97 ? -13.039 -0.590 8.409 1.00 95.44 97 ILE A C 1
ATOM 755 O O . ILE A 1 97 ? -12.957 -0.316 9.610 1.00 95.44 97 ILE A O 1
ATOM 759 N N . LEU A 1 98 ? -14.212 -0.696 7.779 1.00 95.88 98 LEU A N 1
ATOM 760 C CA . LEU A 1 98 ? -15.499 -0.514 8.446 1.00 95.88 98 LEU A CA 1
ATOM 761 C C . LEU A 1 98 ? -15.741 -1.588 9.512 1.00 95.88 98 LEU A C 1
ATOM 763 O O . LEU A 1 98 ? -16.159 -1.256 10.620 1.00 95.88 98 LEU A O 1
ATOM 767 N N . GLU A 1 99 ? -15.436 -2.849 9.208 1.00 95.94 99 GLU A N 1
ATOM 768 C CA . GLU A 1 99 ? -15.538 -3.970 10.146 1.00 95.94 99 GLU A CA 1
ATOM 769 C C . GLU A 1 99 ? -14.686 -3.736 11.399 1.00 95.94 99 GLU A C 1
ATOM 771 O O . GLU A 1 99 ? -15.182 -3.856 12.524 1.00 95.94 99 GLU A O 1
ATOM 776 N N . ASP A 1 100 ? -13.427 -3.325 11.221 1.00 95.56 100 ASP A N 1
ATOM 777 C CA . ASP A 1 100 ? -12.542 -2.989 12.336 1.00 95.56 100 ASP A CA 1
ATOM 778 C C . ASP A 1 100 ? -13.083 -1.818 13.168 1.00 95.56 100 ASP A C 1
ATOM 780 O O . ASP A 1 100 ? -13.128 -1.896 14.400 1.00 95.56 100 ASP A O 1
ATOM 784 N N . ALA A 1 101 ? -13.542 -0.748 12.512 1.00 94.88 101 ALA A N 1
ATOM 785 C CA . ALA A 1 101 ? -14.096 0.420 13.189 1.00 94.88 101 ALA A CA 1
ATOM 786 C C . ALA A 1 101 ? -15.361 0.076 13.994 1.00 94.88 101 ALA A C 1
ATOM 788 O O . ALA A 1 101 ? -15.480 0.454 15.162 1.00 94.88 101 ALA A O 1
ATOM 789 N N . MET A 1 102 ? -16.292 -0.675 13.401 1.00 95.88 102 MET A N 1
ATOM 790 C CA . MET A 1 102 ? -17.529 -1.101 14.055 1.00 95.88 102 MET A CA 1
ATOM 791 C C . MET A 1 102 ? -17.263 -2.002 15.257 1.00 95.88 102 MET A C 1
ATOM 793 O O . MET A 1 102 ? -17.852 -1.790 16.320 1.00 95.88 102 MET A O 1
ATOM 797 N N . ARG A 1 103 ? -16.351 -2.971 15.122 1.00 93.69 103 ARG A N 1
ATOM 798 C CA . ARG A 1 103 ? -15.959 -3.846 16.232 1.00 93.69 103 ARG A CA 1
ATOM 799 C C . ARG A 1 103 ? -15.389 -3.034 17.392 1.00 93.69 103 ARG A C 1
ATOM 801 O O . ARG A 1 103 ? -15.788 -3.236 18.536 1.00 93.69 103 ARG A O 1
ATOM 808 N N . MET A 1 104 ? -14.521 -2.066 17.102 1.00 91.44 104 MET A N 1
ATOM 809 C CA . MET A 1 104 ? -13.956 -1.194 18.131 1.00 91.44 104 MET A CA 1
ATOM 810 C C . MET A 1 104 ? -15.015 -0.330 18.827 1.00 91.44 104 MET A C 1
ATOM 812 O O . MET A 1 104 ? -14.931 -0.139 20.039 1.00 91.44 104 MET A O 1
ATOM 816 N N . ILE A 1 105 ? -16.020 0.166 18.094 1.00 91.44 105 ILE A N 1
ATOM 817 C CA . ILE A 1 105 ? -17.155 0.900 18.676 1.00 91.44 105 ILE A CA 1
ATOM 818 C C . ILE A 1 105 ? -17.977 -0.010 19.594 1.00 91.44 105 ILE A C 1
ATOM 820 O O . ILE A 1 105 ? -18.365 0.419 20.679 1.00 91.44 105 ILE A O 1
ATOM 824 N N . ALA A 1 106 ? -18.248 -1.249 19.180 1.00 89.75 106 ALA A N 1
ATOM 825 C CA . ALA A 1 106 ? -19.008 -2.206 19.980 1.00 89.75 106 ALA A CA 1
ATOM 826 C C . ALA A 1 106 ? -18.282 -2.550 21.290 1.00 89.75 106 ALA A C 1
ATOM 828 O O . ALA A 1 106 ? -18.866 -2.461 22.365 1.00 89.75 106 ALA A O 1
ATOM 829 N N . GLU A 1 107 ? -16.986 -2.851 21.215 1.00 86.06 107 GLU A N 1
ATOM 830 C CA . GLU A 1 107 ? -16.156 -3.163 22.383 1.00 86.06 107 GLU A CA 1
ATOM 831 C C . GLU A 1 107 ? -15.937 -1.960 23.318 1.00 86.06 107 GLU A C 1
ATOM 833 O O . GLU A 1 107 ? -15.565 -2.153 24.468 1.00 86.06 107 GLU A O 1
ATOM 838 N N . ALA A 1 108 ? -16.104 -0.723 22.839 1.00 81.81 108 ALA A N 1
ATOM 839 C CA . ALA A 1 108 ? -16.040 0.474 23.682 1.00 81.81 108 ALA A CA 1
ATOM 840 C C . ALA A 1 108 ? -17.349 0.738 24.448 1.00 81.81 108 ALA A C 1
ATOM 842 O O . ALA A 1 108 ? -17.348 1.510 25.404 1.00 81.81 108 ALA A O 1
ATOM 843 N N . LYS A 1 109 ? -18.462 0.141 24.003 1.00 79.31 109 LYS A N 1
ATOM 844 C CA . LYS A 1 109 ? -19.786 0.259 24.632 1.00 79.31 109 LYS A CA 1
ATOM 845 C C . LYS A 1 109 ? -20.076 -0.855 25.646 1.00 79.31 109 LYS A C 1
ATOM 847 O O . LYS A 1 109 ? -21.039 -0.717 26.396 1.00 79.31 109 LYS A O 1
ATOM 852 N N . ALA A 1 110 ? -19.299 -1.937 25.620 1.00 68.81 110 ALA A N 1
ATOM 853 C CA . ALA A 1 110 ? -19.397 -3.088 26.520 1.00 68.81 110 ALA A CA 1
ATOM 854 C C . ALA A 1 110 ? -18.559 -2.884 27.792 1.00 68.81 110 ALA A C 1
ATOM 856 O O . ALA A 1 110 ? -19.008 -3.350 28.862 1.00 68.81 110 ALA A O 1
#

Secondary structure (DSSP, 8-state):
-PPPPP-SPPHHHHHHHHHHHHHHHHHHHHHHHHHHH-TTSHHHHHHHHHHHHHHHHHHHHHHHHHHS---SHHHHHHHHHHHEETTEE-HHHHHHHHHHHHHHHHHHH-

pLDDT: mean 92.22, std 9.51, range [46.31, 98.06]

Solvent-accessible surface area (backbone atoms only — not comparable to full-atom values): 6123 Å² total; per-residue (Å²): 130,83,75,82,72,69,71,70,58,56,66,69,56,57,50,45,51,54,51,45,55,50,38,52,54,52,33,57,49,28,50,56,50,12,63,73,56,34,60,89,35,75,67,5,40,54,27,50,53,53,32,53,57,35,52,52,51,42,52,54,51,39,54,55,47,57,73,47,83,41,90,37,72,54,33,41,48,52,48,48,60,66,47,28,57,98,89,38,70,39,77,95,46,46,62,55,53,48,53,34,52,51,52,53,55,53,66,74,73,107

Organism: NCBI:txid1490030

Radius of gyration: 17.79 Å; Cα contacts (8 Å, |Δi|>4): 95; chains: 1; bounding box: 38×20×60 Å

Sequence (110 aa):
MPKPRPQTPRKIFTTALADWQRAWTAHAHHDRRAASAGFATATGRAHFTAMADLSTRIADIEGRIAQTTANNRAELHIKITLLSLDGQIRPEFQSSILEDAMRMIAEAKA

Foldseek 3Di:
DPDPDPQDDDPLLVVLLVLLVVLVVLLVVLVVQLVVVPCVDPRNVVSVVSNVVSVVVLVVSLVVLLPDQQPHPVSLVSNQVSQDDPSHRDPVSPVSSVVNVVVNVVVVVD